Protein AF-A0A3R6NEN7-F1 (afdb_monomer)

pLDDT: mean 85.65, std 15.92, range [43.41, 98.38]

Solvent-accessible surface area (backbone atoms only — not comparable to full-atom values): 4203 Å² total; per-residue (Å²): 128,97,70,75,86,58,85,78,72,78,70,52,72,65,58,50,39,58,52,48,49,56,50,51,54,55,30,56,77,67,71,50,88,84,85,78,85,43,74,88,68,41,35,41,78,90,81,72,42,70,41,70,90,41,44,67,51,50,45,71,78,68,60,129

Secondary structure (DSSP, 8-state):
----TTTT----HHHHHHHHHHHHHHHHHTT-------BTTTEETTTTEE-GGGHHHHHHHH--

Radius of gyration: 13.89 Å; Cα contacts (8 Å, |Δi|>4): 36; chains: 1; bounding box: 29×36×35 Å

Foldseek 3Di:
DPPPVCPPVDDDLVNLLVVLLVVLVVCVVVVHDDDDDCPPPAADPVVGDGDPSCVVVCCSNDPD

Structure (mmCIF, N/CA/C/O backbone):
data_AF-A0A3R6NEN7-F1
#
_entry.id   AF-A0A3R6NEN7-F1
#
loop_
_atom_site.group_PDB
_atom_site.id
_atom_site.type_symbol
_atom_site.label_atom_id
_atom_site.label_alt_id
_atom_site.label_comp_id
_atom_site.label_asym_id
_atom_site.label_entity_id
_atom_site.label_seq_id
_atom_site.pdbx_PDB_ins_code
_atom_site.Cartn_x
_atom_site.Cartn_y
_atom_site.Cartn_z
_atom_site.occupancy
_atom_site.B_iso_or_equiv
_atom_site.auth_seq_id
_atom_site.auth_comp_id
_atom_site.auth_asym_id
_atom_site.auth_atom_id
_atom_site.pdbx_PDB_model_num
ATOM 1 N N . MET A 1 1 ? 8.722 23.151 -13.495 1.00 43.41 1 MET A N 1
ATOM 2 C CA . MET A 1 1 ? 8.577 23.774 -12.162 1.00 43.41 1 MET A CA 1
ATOM 3 C C . MET A 1 1 ? 9.845 23.461 -11.383 1.00 43.41 1 MET A C 1
ATOM 5 O O . MET A 1 1 ? 10.251 22.306 -11.439 1.00 43.41 1 MET A O 1
ATOM 9 N N . PRO A 1 2 ? 10.515 24.434 -10.743 1.00 47.25 2 PRO A N 1
ATOM 10 C CA . PRO A 1 2 ? 11.627 24.140 -9.848 1.00 47.25 2 PRO A CA 1
ATOM 11 C C . PRO A 1 2 ? 11.037 23.560 -8.560 1.00 47.25 2 PRO A C 1
ATOM 13 O O . PRO A 1 2 ? 10.342 24.255 -7.827 1.00 47.25 2 PRO A O 1
ATOM 16 N N . GLY A 1 3 ? 11.227 22.263 -8.356 1.00 45.78 3 GLY A N 1
ATOM 17 C CA . GLY A 1 3 ? 10.629 21.544 -7.237 1.00 45.78 3 GLY A CA 1
ATOM 18 C C . GLY A 1 3 ? 10.535 20.063 -7.544 1.00 45.78 3 GLY A C 1
ATOM 19 O O . GLY A 1 3 ? 9.444 19.503 -7.571 1.00 45.78 3 GLY A O 1
ATOM 20 N N . ASN A 1 4 ? 11.675 19.439 -7.830 1.00 48.81 4 ASN A N 1
ATOM 21 C CA . ASN A 1 4 ? 11.775 17.997 -7.705 1.00 48.81 4 ASN A CA 1
ATOM 22 C C . ASN A 1 4 ? 11.853 17.676 -6.204 1.00 48.81 4 ASN A C 1
ATOM 24 O O . ASN A 1 4 ? 12.929 17.504 -5.648 1.00 48.81 4 ASN A O 1
ATOM 28 N N . TYR A 1 5 ? 10.707 17.711 -5.516 1.00 55.91 5 TYR A N 1
ATOM 29 C CA . TYR A 1 5 ? 10.618 17.449 -4.071 1.00 55.91 5 TYR A CA 1
ATOM 30 C C . TYR A 1 5 ? 10.918 15.984 -3.707 1.00 55.91 5 TYR A C 1
ATOM 32 O O . TYR A 1 5 ? 10.910 15.642 -2.531 1.00 55.91 5 TYR A O 1
ATOM 40 N N . ASN A 1 6 ? 11.154 15.131 -4.709 1.00 57.53 6 ASN A N 1
ATOM 41 C CA . ASN A 1 6 ? 11.297 13.688 -4.571 1.00 57.53 6 ASN A CA 1
ATOM 42 C C . ASN A 1 6 ? 12.690 13.172 -4.961 1.00 57.53 6 ASN A C 1
ATOM 44 O O . ASN A 1 6 ? 12.853 11.960 -5.021 1.00 57.53 6 ASN A O 1
ATOM 48 N N . ASP A 1 7 ? 13.681 14.040 -5.201 1.00 53.25 7 ASP A N 1
ATOM 49 C CA . ASP A 1 7 ? 15.022 13.615 -5.655 1.00 53.25 7 ASP A CA 1
ATOM 50 C C . ASP A 1 7 ? 15.809 12.757 -4.639 1.00 53.25 7 ASP A C 1
ATOM 52 O O . ASP A 1 7 ? 16.915 12.322 -4.938 1.00 53.25 7 ASP A O 1
ATOM 56 N N . GLU A 1 8 ? 15.244 12.476 -3.460 1.00 52.03 8 GLU A N 1
ATOM 57 C CA . GLU A 1 8 ? 15.853 11.631 -2.420 1.00 52.03 8 GLU A CA 1
ATOM 58 C C . GLU A 1 8 ? 14.827 10.742 -1.683 1.00 52.03 8 GLU A C 1
ATOM 60 O O . GLU A 1 8 ? 15.126 10.191 -0.627 1.00 52.03 8 GLU A O 1
ATOM 65 N N . ASN A 1 9 ? 13.601 10.596 -2.204 1.00 58.19 9 ASN A N 1
ATOM 66 C CA . ASN A 1 9 ? 12.511 9.894 -1.505 1.00 58.19 9 ASN A CA 1
ATOM 67 C C . ASN A 1 9 ? 12.445 8.392 -1.853 1.00 58.19 9 ASN A C 1
ATOM 69 O O . ASN A 1 9 ? 11.370 7.827 -2.084 1.00 58.19 9 ASN A O 1
ATOM 73 N N . ASP A 1 10 ? 13.615 7.760 -1.916 1.00 76.38 10 ASP A N 1
ATOM 74 C CA . ASP A 1 10 ? 13.770 6.333 -2.186 1.00 76.38 10 ASP A CA 1
ATOM 75 C C . ASP A 1 10 ? 13.693 5.549 -0.874 1.00 76.38 10 ASP A C 1
ATOM 77 O O . ASP A 1 10 ? 14.697 5.260 -0.227 1.00 76.38 10 ASP A O 1
ATOM 81 N N . TYR A 1 11 ? 12.472 5.204 -0.472 1.00 84.94 11 TYR A N 1
ATOM 82 C CA . TYR A 1 11 ? 12.254 4.296 0.649 1.00 84.94 11 TYR A CA 1
ATOM 83 C C . TYR A 1 11 ? 12.513 2.857 0.227 1.00 84.94 11 TYR A C 1
ATOM 85 O O . TYR A 1 11 ? 11.972 2.374 -0.776 1.00 84.94 11 TYR A O 1
ATOM 93 N N . THR A 1 12 ? 13.268 2.136 1.045 1.00 92.06 12 THR A N 1
ATOM 94 C CA . THR A 1 12 ? 13.384 0.685 0.926 1.00 92.06 12 THR A CA 1
ATOM 95 C C . THR A 1 12 ? 12.008 0.031 1.053 1.00 92.06 12 THR A C 1
ATOM 97 O O . THR A 1 12 ? 11.095 0.565 1.688 1.00 92.06 12 THR A O 1
ATOM 100 N N . LEU A 1 13 ? 11.848 -1.164 0.482 1.00 92.12 13 LEU A N 1
ATOM 101 C CA . LEU A 1 13 ? 10.605 -1.927 0.617 1.00 92.12 13 LEU A CA 1
ATOM 102 C C . LEU A 1 13 ? 10.213 -2.130 2.092 1.00 92.12 13 LEU A C 1
ATOM 104 O O . LEU A 1 13 ? 9.038 -2.032 2.429 1.00 92.12 13 LEU A O 1
ATOM 108 N N . ASN A 1 14 ? 11.194 -2.329 2.978 1.00 95.31 14 ASN A N 1
ATOM 109 C CA . ASN A 1 14 ? 10.952 -2.471 4.413 1.00 95.31 14 ASN A CA 1
ATOM 110 C C . ASN A 1 14 ? 10.383 -1.190 5.037 1.00 95.31 14 ASN A C 1
ATOM 112 O O . ASN A 1 14 ? 9.406 -1.264 5.771 1.00 95.31 14 ASN A O 1
ATOM 116 N N . GLU A 1 15 ? 10.939 -0.016 4.727 1.00 95.38 15 GLU A N 1
ATOM 117 C CA . GLU A 1 15 ? 10.401 1.258 5.230 1.00 95.38 15 GLU A CA 1
ATOM 118 C C . GLU A 1 15 ? 8.969 1.499 4.740 1.00 95.38 15 GLU A C 1
ATOM 120 O O . GLU A 1 15 ? 8.119 1.967 5.498 1.00 95.38 15 GLU A O 1
ATOM 125 N N . GLN A 1 16 ? 8.674 1.119 3.492 1.00 93.94 16 GLN A N 1
ATOM 126 C CA . GLN A 1 16 ? 7.315 1.187 2.953 1.00 93.94 16 GLN A CA 1
ATOM 127 C C . GLN A 1 16 ? 6.363 0.235 3.691 1.00 93.94 16 GLN A C 1
ATOM 129 O O . GLN A 1 16 ? 5.225 0.611 3.967 1.00 93.94 16 GLN A O 1
ATOM 134 N N . MET A 1 17 ? 6.820 -0.973 4.031 1.00 95.19 17 MET A N 1
ATOM 135 C CA . MET A 1 17 ? 6.045 -1.961 4.787 1.00 95.19 17 MET A CA 1
ATOM 136 C C . MET A 1 17 ? 5.747 -1.502 6.217 1.00 95.19 17 MET A C 1
ATOM 138 O O . MET A 1 17 ? 4.597 -1.589 6.638 1.00 95.19 17 MET A O 1
ATOM 142 N N . GLU A 1 18 ? 6.736 -0.961 6.933 1.00 97.50 18 GLU A N 1
ATOM 143 C CA . GLU A 1 18 ? 6.552 -0.415 8.287 1.00 97.50 18 GLU A CA 1
ATOM 144 C C . GLU A 1 18 ? 5.516 0.719 8.295 1.00 97.50 18 GLU A C 1
ATOM 146 O O . GLU A 1 18 ? 4.588 0.737 9.108 1.00 97.50 18 GLU A O 1
ATOM 151 N N . PHE A 1 19 ? 5.621 1.648 7.341 1.00 95.50 19 PHE A N 1
ATOM 152 C CA . PHE A 1 19 ? 4.659 2.739 7.215 1.00 95.50 19 PHE A CA 1
ATOM 153 C C . PHE A 1 19 ? 3.256 2.241 6.841 1.00 95.50 19 PHE A C 1
ATOM 155 O O . PHE A 1 19 ? 2.262 2.690 7.416 1.00 95.50 19 PHE A O 1
ATOM 162 N N . ALA A 1 20 ? 3.163 1.309 5.890 1.00 95.31 20 ALA A N 1
ATOM 163 C CA . ALA A 1 20 ? 1.889 0.751 5.462 1.00 95.31 20 ALA A CA 1
ATOM 164 C C . ALA A 1 20 ? 1.182 -0.001 6.596 1.00 95.31 20 ALA A C 1
ATOM 166 O O . ALA A 1 20 ? -0.025 0.178 6.747 1.00 95.31 20 ALA A O 1
ATOM 167 N N . ALA A 1 21 ? 1.912 -0.762 7.419 1.00 96.69 21 ALA A N 1
ATOM 168 C CA . ALA A 1 21 ? 1.346 -1.479 8.562 1.00 96.69 21 ALA A CA 1
ATOM 169 C C . ALA A 1 21 ? 0.715 -0.502 9.555 1.00 96.69 21 ALA A C 1
ATOM 171 O O . ALA A 1 21 ? -0.469 -0.601 9.866 1.00 96.69 21 ALA A O 1
ATOM 172 N N . PHE A 1 22 ? 1.475 0.523 9.952 1.00 97.38 22 PHE A N 1
ATOM 173 C CA . PHE A 1 22 ? 0.981 1.567 10.845 1.00 97.38 22 PHE A CA 1
ATOM 174 C C . PHE A 1 22 ? -0.287 2.248 10.307 1.00 97.38 22 PHE A C 1
ATOM 176 O O . PHE A 1 22 ? -1.233 2.493 11.061 1.00 97.38 22 PHE A O 1
ATOM 183 N N . MET A 1 23 ? -0.313 2.569 9.011 1.00 97.00 23 MET A N 1
ATOM 184 C CA . MET A 1 23 ? -1.458 3.228 8.385 1.00 97.00 23 MET A CA 1
ATOM 185 C C . MET A 1 23 ? -2.685 2.318 8.318 1.00 97.00 23 MET A C 1
ATOM 187 O O . MET A 1 23 ? -3.778 2.783 8.639 1.00 97.00 23 MET A O 1
ATOM 191 N N . CYS A 1 24 ? -2.518 1.050 7.931 1.00 96.00 24 CYS A N 1
ATOM 192 C CA . CYS A 1 24 ? -3.615 0.083 7.872 1.00 96.00 24 CYS A CA 1
ATOM 193 C C . CYS A 1 24 ? -4.230 -0.112 9.264 1.00 96.00 24 CYS A C 1
ATOM 195 O O . CYS A 1 24 ? -5.428 0.122 9.419 1.00 96.00 24 CYS A O 1
ATOM 197 N N . ASP A 1 25 ? -3.403 -0.385 10.280 1.00 96.81 25 ASP A N 1
ATOM 198 C CA . ASP A 1 25 ? -3.845 -0.573 11.668 1.00 96.81 25 ASP A CA 1
ATOM 199 C C . ASP A 1 25 ? -4.586 0.662 12.200 1.00 96.81 25 ASP A C 1
ATOM 201 O O . ASP A 1 25 ?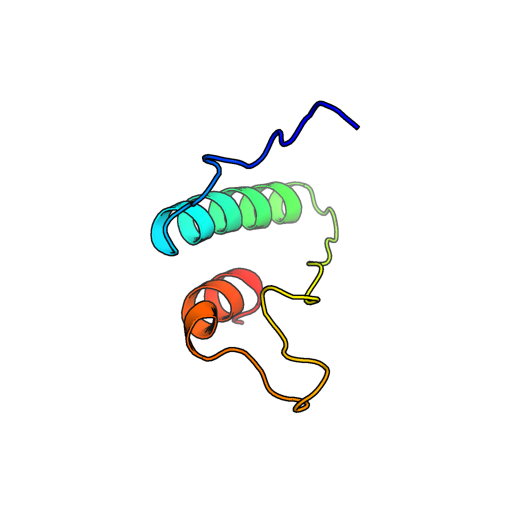 -5.641 0.563 12.829 1.00 96.81 25 ASP A O 1
ATOM 205 N N . SER A 1 26 ? -4.049 1.857 11.929 1.00 98.00 26 SER A N 1
ATOM 206 C CA . SER A 1 26 ? -4.633 3.118 12.398 1.00 98.00 26 SER A CA 1
ATOM 207 C C . SER A 1 26 ? -5.993 3.403 11.759 1.00 98.00 26 SER A C 1
ATOM 209 O O . SER A 1 26 ? -6.910 3.879 12.432 1.00 98.00 26 SER A O 1
ATOM 211 N N . LEU A 1 27 ? -6.129 3.138 10.457 1.00 97.31 27 LEU A N 1
ATOM 212 C CA . LEU A 1 27 ? -7.367 3.366 9.715 1.00 97.31 27 LEU A CA 1
ATOM 213 C C . LEU A 1 27 ? -8.423 2.315 10.061 1.00 97.31 27 LEU A C 1
ATOM 215 O O . LEU A 1 27 ? -9.584 2.676 10.256 1.00 97.31 27 LEU A O 1
ATOM 219 N N . GLU A 1 28 ? -8.023 1.052 10.223 1.00 95.62 28 GLU A N 1
ATOM 220 C CA . GLU A 1 28 ? -8.903 -0.026 10.674 1.00 95.62 28 GLU A CA 1
ATOM 221 C C . GLU A 1 28 ? -9.429 0.241 12.088 1.00 95.62 28 GLU A C 1
ATOM 223 O O . GLU A 1 28 ? -10.643 0.224 12.304 1.00 95.62 28 GLU A O 1
ATOM 228 N N . ALA A 1 29 ? -8.553 0.598 13.035 1.00 97.62 29 ALA A N 1
ATOM 229 C CA . ALA A 1 29 ? -8.950 0.946 14.401 1.00 97.62 29 ALA A CA 1
ATOM 230 C C . ALA A 1 29 ? -9.918 2.143 14.452 1.00 97.62 29 ALA A C 1
ATOM 232 O O . ALA A 1 29 ? -10.765 2.227 15.344 1.00 97.62 29 ALA A O 1
ATOM 233 N N . ALA A 1 30 ? -9.814 3.064 13.489 1.00 98.38 30 ALA A N 1
ATOM 234 C CA . ALA A 1 30 ? -10.719 4.200 13.340 1.00 98.38 30 ALA A CA 1
ATOM 235 C C . ALA A 1 30 ? -11.998 3.880 12.537 1.00 98.38 30 ALA A C 1
ATOM 237 O O . ALA A 1 30 ? -12.880 4.737 12.441 1.00 98.38 30 ALA A O 1
ATOM 238 N N . GLY A 1 31 ? -12.118 2.684 11.948 1.00 97.50 31 GLY A N 1
ATOM 239 C CA . GLY A 1 31 ? -13.227 2.306 11.068 1.00 97.50 31 GLY A CA 1
ATOM 240 C C . GLY A 1 31 ? -13.269 3.100 9.757 1.00 97.50 31 GLY A C 1
ATOM 241 O O . GLY A 1 31 ? -14.346 3.294 9.189 1.00 97.50 31 GLY A O 1
ATOM 242 N N . ILE A 1 32 ? -12.122 3.606 9.295 1.00 97.88 32 ILE A N 1
ATOM 243 C CA . ILE A 1 32 ? -12.011 4.420 8.084 1.00 97.88 32 ILE A CA 1
ATOM 244 C C . ILE A 1 32 ? -11.624 3.515 6.909 1.00 97.88 32 ILE A C 1
ATOM 246 O O . ILE A 1 32 ? -10.516 2.980 6.890 1.00 97.88 32 ILE A O 1
ATOM 250 N N . PRO A 1 33 ? -12.488 3.362 5.891 1.00 95.94 33 PRO A N 1
ATOM 251 C CA . PRO A 1 33 ? -12.128 2.614 4.696 1.00 95.94 33 PRO A CA 1
ATOM 252 C C . PRO A 1 33 ? -11.065 3.365 3.889 1.00 95.94 33 PRO A C 1
ATOM 254 O O . PRO A 1 33 ? -11.112 4.592 3.762 1.00 95.94 33 PRO A O 1
ATOM 257 N N . PHE A 1 34 ? -10.141 2.621 3.287 1.00 94.50 34 PHE A N 1
ATOM 258 C CA . PHE A 1 34 ? -9.081 3.179 2.454 1.00 94.50 34 PHE A CA 1
ATOM 259 C C . PHE A 1 34 ? -8.879 2.382 1.166 1.00 94.50 34 PHE A C 1
ATOM 261 O O . PHE A 1 34 ? -9.319 1.242 1.027 1.00 94.50 34 PHE A O 1
ATOM 268 N N . ALA A 1 35 ? -8.214 3.017 0.206 1.00 92.25 35 ALA A N 1
ATOM 269 C CA . ALA A 1 35 ? -7.804 2.415 -1.052 1.00 92.25 35 ALA A CA 1
ATOM 270 C C . ALA A 1 35 ? -6.375 2.857 -1.375 1.00 92.25 35 ALA A C 1
ATOM 272 O O . ALA A 1 35 ? -5.998 3.999 -1.106 1.00 92.25 35 ALA A O 1
ATOM 273 N N . VAL A 1 36 ? -5.591 1.964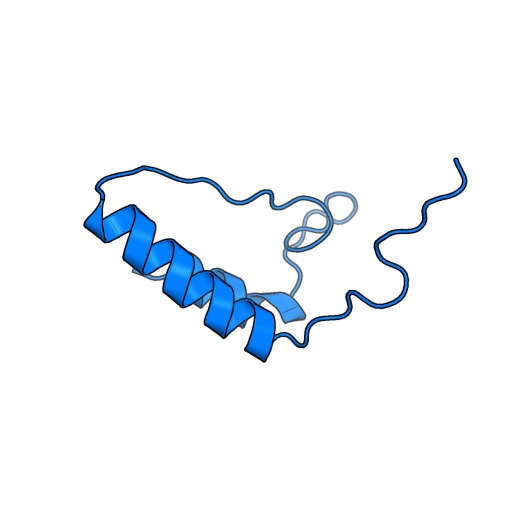 -1.974 1.00 89.19 36 VAL A N 1
ATOM 274 C CA . VAL A 1 36 ? -4.219 2.259 -2.402 1.00 89.19 36 VAL A CA 1
ATOM 275 C C . VAL A 1 36 ? -4.209 2.502 -3.901 1.00 89.19 36 VAL A C 1
ATOM 277 O O . VAL A 1 36 ? -4.786 1.734 -4.673 1.00 89.19 36 VAL A O 1
ATOM 280 N N . ASN A 1 37 ? -3.535 3.571 -4.320 1.00 87.25 37 ASN A N 1
ATOM 281 C CA . ASN A 1 37 ? -3.277 3.800 -5.733 1.00 87.25 37 ASN A CA 1
ATOM 282 C C . ASN A 1 37 ? -2.268 2.757 -6.234 1.00 87.25 37 ASN A C 1
ATOM 284 O O . ASN A 1 37 ? -1.125 2.724 -5.783 1.00 87.25 37 ASN A O 1
ATOM 288 N N . SER A 1 38 ? -2.708 1.894 -7.147 1.00 82.00 38 SER A N 1
ATOM 289 C CA . SER A 1 38 ? -1.887 0.815 -7.694 1.00 82.00 38 SER A CA 1
ATOM 290 C C . SER A 1 38 ? -0.999 1.243 -8.865 1.00 82.00 38 SER A C 1
ATOM 292 O O . SER A 1 38 ? -0.060 0.516 -9.200 1.00 82.00 38 SER A O 1
ATOM 294 N N . ASP A 1 39 ? -1.281 2.396 -9.484 1.00 74.12 39 ASP A N 1
ATOM 295 C CA . ASP A 1 39 ? -0.605 2.839 -10.702 1.00 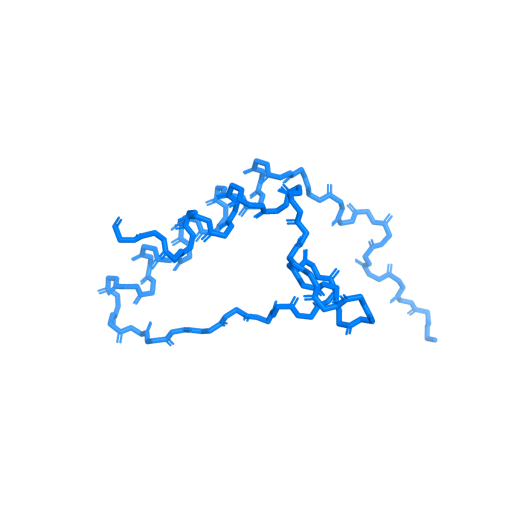74.12 39 ASP A CA 1
ATOM 296 C C . ASP A 1 39 ? 0.884 3.092 -10.433 1.00 74.12 39 ASP A C 1
ATOM 298 O O . ASP A 1 39 ? 1.258 3.638 -9.394 1.00 74.12 39 ASP A O 1
ATOM 302 N N . THR A 1 40 ? 1.745 2.692 -11.369 1.00 72.44 40 THR A N 1
ATOM 303 C CA . THR A 1 40 ? 3.218 2.846 -11.365 1.00 72.44 40 THR A CA 1
ATOM 304 C C . THR A 1 40 ? 4.021 2.113 -10.280 1.00 72.44 40 THR A C 1
ATOM 306 O O . THR A 1 40 ? 5.196 1.844 -10.512 1.00 72.44 40 THR A O 1
ATOM 309 N N . LYS A 1 41 ? 3.439 1.775 -9.120 1.00 82.12 41 LYS A N 1
ATOM 310 C CA . LYS A 1 41 ? 4.154 1.090 -8.022 1.00 82.12 41 LYS A CA 1
ATOM 311 C C . LYS A 1 41 ? 3.805 -0.382 -7.890 1.00 82.12 41 LYS A C 1
ATOM 313 O O . LYS A 1 41 ? 4.686 -1.189 -7.641 1.00 82.12 41 LYS A O 1
ATOM 318 N N . PHE A 1 42 ? 2.538 -0.751 -8.039 1.00 90.00 42 PHE A N 1
ATOM 319 C CA . PHE A 1 42 ? 2.105 -2.126 -7.787 1.00 90.00 42 PHE A CA 1
ATOM 320 C C . PHE A 1 42 ? 1.768 -2.880 -9.064 1.00 90.00 42 PHE A C 1
ATOM 322 O O . PHE A 1 42 ? 1.965 -4.095 -9.119 1.00 90.00 42 PHE A O 1
ATOM 329 N N . TYR A 1 43 ? 1.259 -2.175 -10.071 1.00 91.50 43 TYR A N 1
ATOM 330 C CA . TYR A 1 43 ? 0.743 -2.773 -11.291 1.00 91.50 43 TYR A CA 1
ATOM 331 C C . TYR A 1 43 ? 1.353 -2.115 -12.526 1.00 91.50 43 TYR A C 1
ATOM 333 O O . TYR A 1 43 ? 1.291 -0.897 -12.694 1.00 91.50 43 TYR A O 1
ATOM 341 N N . ASP A 1 44 ? 1.921 -2.940 -13.399 1.00 90.75 44 ASP A N 1
ATOM 342 C CA . ASP A 1 44 ? 2.327 -2.550 -14.740 1.00 90.75 44 ASP A CA 1
ATOM 343 C C . ASP A 1 44 ? 1.100 -2.626 -15.655 1.00 90.75 44 ASP A C 1
ATOM 345 O O . ASP A 1 44 ? 0.646 -3.706 -16.044 1.00 90.75 44 ASP A O 1
ATOM 349 N N . ARG A 1 45 ? 0.543 -1.457 -15.982 1.00 89.31 45 ARG A N 1
ATOM 350 C 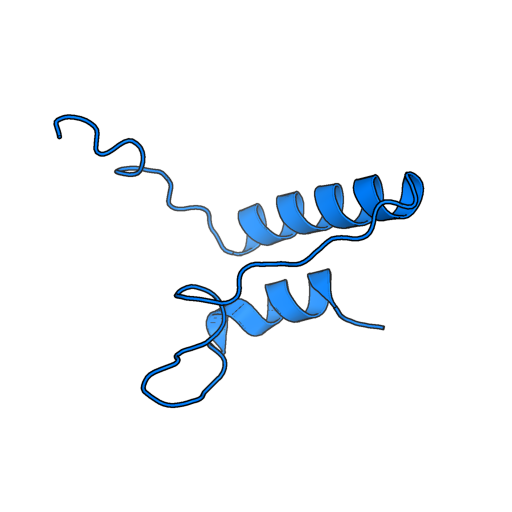CA . ARG A 1 45 ? -0.640 -1.347 -16.841 1.00 89.31 45 ARG A CA 1
ATOM 351 C C . ARG A 1 45 ? -0.348 -1.713 -18.297 1.00 89.31 45 ARG A C 1
ATOM 353 O O . ARG A 1 45 ? -1.263 -2.176 -18.972 1.00 89.31 45 ARG A O 1
ATOM 360 N N . GLU A 1 46 ? 0.871 -1.495 -18.787 1.00 91.00 46 GLU A N 1
ATOM 361 C CA . GLU A 1 46 ? 1.217 -1.754 -20.189 1.00 91.00 46 GLU A CA 1
ATOM 362 C C . GLU A 1 46 ? 1.266 -3.255 -20.465 1.00 91.00 46 GLU A C 1
ATOM 364 O O . GLU A 1 46 ? 0.724 -3.720 -21.468 1.00 91.00 46 GLU A O 1
ATOM 369 N N . ASN A 1 47 ? 1.852 -4.014 -19.537 1.00 91.94 47 ASN A N 1
ATOM 370 C CA . ASN A 1 47 ? 1.969 -5.468 -19.649 1.00 91.94 47 ASN A CA 1
ATOM 371 C C . ASN A 1 47 ? 0.839 -6.229 -18.934 1.00 91.94 47 ASN A C 1
ATOM 373 O O . ASN A 1 47 ? 0.695 -7.436 -19.120 1.00 91.94 47 ASN A O 1
ATOM 377 N N . GLY A 1 48 ? 0.017 -5.543 -18.135 1.00 92.12 48 GLY A N 1
ATOM 378 C CA . GLY A 1 48 ? -1.127 -6.129 -17.438 1.00 92.12 48 GLY A CA 1
ATOM 379 C C . GLY A 1 48 ? -0.742 -7.049 -16.275 1.00 92.12 48 GLY A C 1
ATOM 380 O O . GLY A 1 48 ? -1.487 -7.980 -15.954 1.00 92.12 48 GLY A O 1
ATOM 381 N N . VAL A 1 49 ? 0.405 -6.806 -15.637 1.00 93.19 49 VAL A N 1
ATOM 382 C CA . VAL A 1 49 ? 0.979 -7.683 -14.604 1.00 93.19 49 VAL A CA 1
ATOM 383 C C . VAL A 1 49 ? 1.235 -6.946 -13.293 1.00 93.19 49 VAL A C 1
ATOM 385 O O . VAL A 1 49 ? 1.516 -5.750 -13.259 1.00 93.19 49 VAL A O 1
ATOM 388 N N . TRP A 1 50 ? 1.161 -7.678 -12.183 1.00 92.44 50 TRP A N 1
ATOM 389 C CA . TRP A 1 50 ? 1.584 -7.171 -10.880 1.00 92.44 50 TRP A CA 1
ATOM 390 C C . TRP A 1 50 ? 3.108 -7.187 -10.768 1.00 92.44 50 TRP A C 1
ATOM 392 O O . TRP A 1 50 ? 3.747 -8.162 -11.154 1.00 92.44 50 TRP A O 1
ATOM 402 N N . MET A 1 51 ? 3.686 -6.145 -10.175 1.00 92.38 51 MET A N 1
ATOM 403 C CA . MET A 1 51 ? 5.125 -6.083 -9.921 1.00 92.38 51 MET A CA 1
ATOM 404 C C . MET A 1 51 ? 5.497 -7.068 -8.807 1.00 92.38 51 MET A C 1
ATOM 406 O O . MET A 1 51 ? 5.025 -6.930 -7.676 1.00 92.38 51 MET A O 1
ATOM 410 N N . GLU A 1 52 ? 6.316 -8.079 -9.098 1.00 93.50 52 GLU A N 1
ATOM 411 C CA . GLU A 1 52 ? 6.678 -9.109 -8.110 1.00 93.50 52 GLU A CA 1
ATOM 412 C C . GLU A 1 52 ? 7.434 -8.536 -6.907 1.00 93.50 52 GLU A C 1
ATOM 414 O O . GLU A 1 52 ? 7.160 -8.930 -5.777 1.00 93.50 52 GLU A O 1
ATOM 419 N N . GLU A 1 53 ? 8.292 -7.537 -7.127 1.00 93.12 53 GLU A N 1
ATOM 420 C CA . GLU A 1 53 ? 9.057 -6.856 -6.072 1.00 93.12 53 GLU A CA 1
ATOM 421 C C . GLU A 1 53 ? 8.162 -6.281 -4.965 1.00 93.12 53 GLU A C 1
ATOM 423 O O . GLU A 1 53 ? 8.512 -6.322 -3.791 1.00 93.12 53 GLU A O 1
ATOM 428 N N . MET A 1 54 ? 6.963 -5.813 -5.322 1.00 93.31 54 MET A N 1
ATOM 429 C CA . MET A 1 54 ? 6.019 -5.223 -4.370 1.00 93.31 54 MET A CA 1
ATOM 430 C C . MET A 1 54 ? 5.041 -6.238 -3.773 1.00 93.31 54 MET A C 1
ATOM 432 O O . MET A 1 54 ? 4.151 -5.853 -3.016 1.00 93.31 54 MET A O 1
ATOM 436 N N . ALA A 1 55 ? 5.163 -7.532 -4.095 1.00 93.88 55 ALA A N 1
ATOM 437 C CA . ALA A 1 55 ? 4.292 -8.567 -3.540 1.00 93.88 55 ALA A CA 1
ATOM 438 C C . ALA A 1 55 ? 4.274 -8.597 -1.998 1.00 93.88 55 ALA A C 1
ATOM 440 O O . ALA A 1 55 ? 3.167 -8.692 -1.463 1.00 93.88 55 ALA A O 1
ATOM 441 N N . PRO A 1 56 ? 5.407 -8.444 -1.276 1.00 95.81 56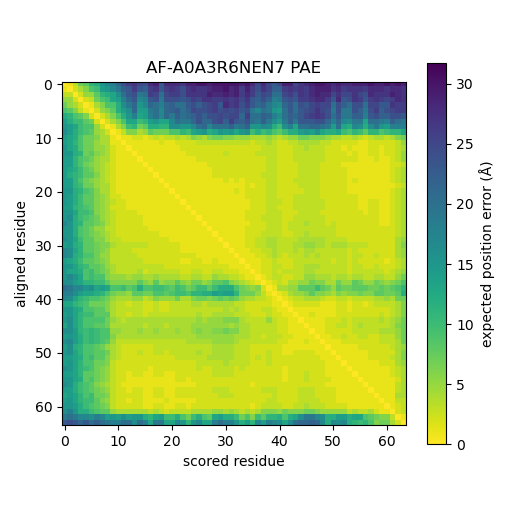 PRO A N 1
ATOM 442 C CA . PRO A 1 56 ? 5.395 -8.389 0.188 1.00 95.81 56 PRO A CA 1
ATOM 443 C C . PRO A 1 56 ? 4.540 -7.241 0.734 1.00 95.81 56 PRO A C 1
ATOM 445 O O . PRO A 1 56 ? 3.724 -7.445 1.627 1.00 95.81 56 PRO A O 1
ATOM 448 N N . LEU A 1 57 ? 4.656 -6.049 0.141 1.00 94.69 57 LEU A N 1
ATOM 449 C CA . LEU A 1 57 ? 3.876 -4.881 0.547 1.00 94.69 57 LEU A CA 1
ATOM 450 C C . LEU A 1 57 ? 2.383 -5.045 0.226 1.00 94.69 57 LEU A C 1
ATOM 452 O O . LEU A 1 57 ? 1.538 -4.674 1.032 1.00 94.69 57 LEU A O 1
ATOM 456 N N . ARG A 1 58 ? 2.038 -5.655 -0.916 1.00 93.31 58 ARG A N 1
ATOM 457 C CA . ARG A 1 58 ? 0.634 -5.965 -1.242 1.00 93.31 58 ARG A C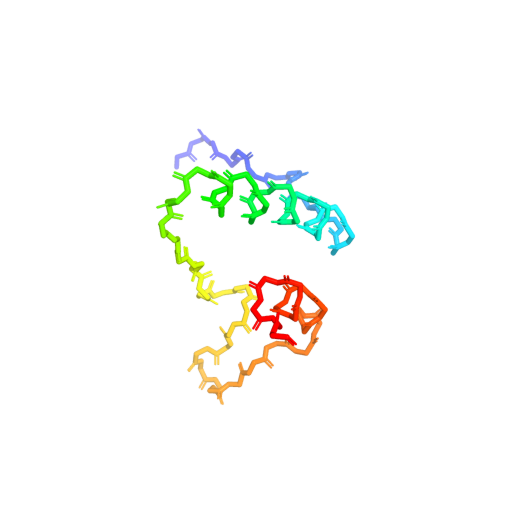A 1
ATOM 458 C C . AR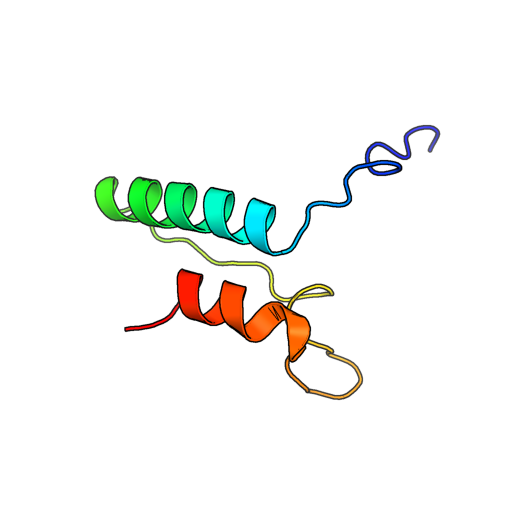G A 1 58 ? 0.017 -6.958 -0.265 1.00 93.31 58 ARG A C 1
ATOM 460 O O . ARG A 1 58 ? -1.127 -6.778 0.130 1.00 9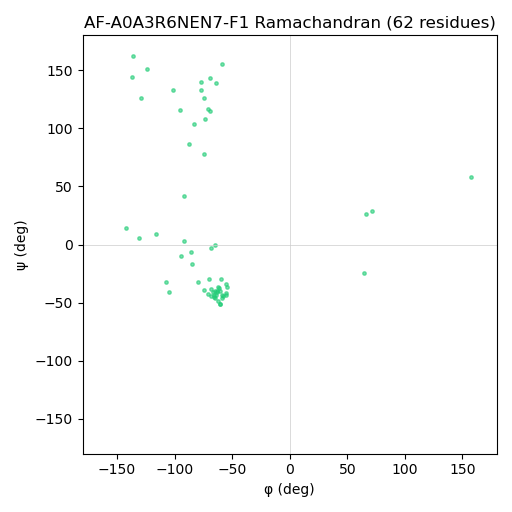3.31 58 ARG A O 1
ATOM 467 N N . GLN A 1 59 ? 0.758 -8.005 0.092 1.00 94.50 59 GLN A N 1
ATOM 468 C CA . GLN A 1 59 ? 0.300 -8.988 1.071 1.00 94.50 59 GLN A CA 1
ATOM 469 C C . GLN A 1 59 ? 0.099 -8.330 2.434 1.00 94.50 59 GLN A C 1
ATOM 471 O O . GLN A 1 59 ? -0.910 -8.572 3.068 1.00 94.50 59 GLN A O 1
ATOM 476 N N . LEU A 1 60 ? 0.986 -7.428 2.848 1.00 95.56 60 LEU A N 1
ATOM 477 C CA . LEU A 1 60 ? 0.816 -6.701 4.104 1.00 95.56 60 LEU A CA 1
ATOM 478 C C . LEU A 1 60 ? -0.469 -5.855 4.140 1.00 95.56 60 LEU A C 1
ATOM 480 O O . LEU A 1 60 ? -1.128 -5.805 5.168 1.00 95.56 60 LEU A O 1
ATOM 484 N N . ILE A 1 61 ? -0.828 -5.200 3.032 1.00 94.06 61 ILE A N 1
ATOM 485 C CA . ILE A 1 61 ? -1.995 -4.302 2.969 1.00 94.06 61 ILE A CA 1
ATOM 486 C C . ILE A 1 61 ? -3.322 -5.071 2.819 1.00 94.06 61 ILE A C 1
ATOM 488 O O . ILE A 1 61 ? -4.358 -4.591 3.274 1.00 94.06 61 ILE A O 1
ATOM 492 N N . TRP A 1 62 ? -3.314 -6.222 2.135 1.00 88.31 62 TRP A N 1
ATOM 493 C CA . TRP A 1 62 ? -4.536 -6.904 1.679 1.00 88.31 62 TRP A CA 1
ATOM 494 C C . TRP A 1 62 ? -4.621 -8.401 1.997 1.00 88.31 62 TRP A C 1
ATOM 496 O O . TRP A 1 62 ? -5.527 -9.056 1.484 1.00 88.31 62 TRP A O 1
ATOM 506 N N . ALA A 1 63 ? -3.685 -8.985 2.746 1.00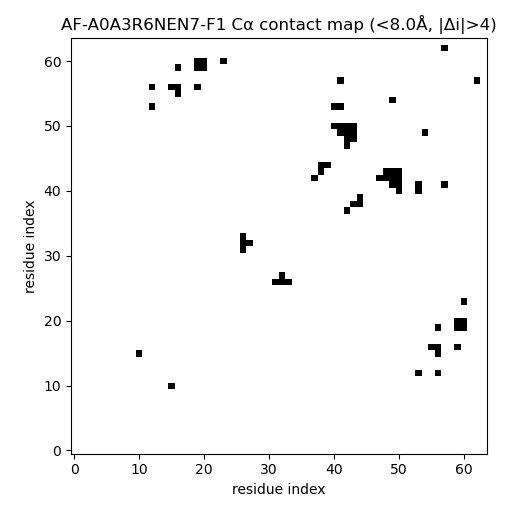 73.12 63 ALA A N 1
ATOM 507 C CA . ALA A 1 63 ? -3.826 -10.384 3.140 1.00 73.12 63 ALA A CA 1
ATOM 508 C C . ALA A 1 63 ? -4.892 -10.526 4.233 1.00 73.12 63 ALA A C 1
ATOM 510 O O . ALA A 1 63 ? -4.808 -9.865 5.267 1.00 73.12 63 ALA A O 1
ATOM 511 N N . ASP A 1 64 ? -5.856 -11.411 3.971 1.00 52.19 64 ASP A N 1
ATOM 512 C CA . ASP A 1 64 ? -6.715 -12.038 4.982 1.00 52.19 64 ASP A CA 1
ATOM 513 C C . ASP A 1 64 ? -5.914 -13.027 5.852 1.00 52.19 64 ASP A C 1
ATOM 515 O O . ASP A 1 64 ? -5.084 -13.785 5.284 1.00 52.19 64 ASP A O 1
#

Sequence (64 aa):
MPGNYNDENDYTLNEQMEFAAFMCDSLEAAGIPFAVNSDTKFYDRENGVWMEEMAPLRQLIWAD

Mean predicted aligned error: 6.35 Å